Protein AF-A0A2E7BJH3-F1 (afdb_monomer_lite)

Secondary structure (DSSP, 8-state):
---------------------------BTTBPPPPS-SSEEEEEEPTTSSEEEEEE-SSSS---EEEEETTTTEEEEEESTTPPPP---TTT-TT------S--

Sequence (104 aa):
MSRCIVFGAIVFSLFNGDAFAAQTCVPDGDVRFVCGTVNPEDLYQIPDTPWVIASGRVSDVAGPIYAVDIRDQTSRVIFPDNALVPEHDTITYPGCPGPNTSTF

Radius of gyration: 25.18 Å; chains: 1; bounding box: 40×70×80 Å

Structure (mmCIF, N/CA/C/O backbone):
data_AF-A0A2E7BJH3-F1
#
_entry.id   AF-A0A2E7BJH3-F1
#
loop_
_atom_site.group_PDB
_atom_site.id
_atom_site.type_symbol
_atom_site.label_atom_id
_atom_site.label_alt_id
_atom_site.label_comp_id
_atom_site.label_asym_id
_atom_site.label_entity_id
_atom_site.label_seq_id
_atom_site.pdbx_PDB_ins_code
_atom_site.Cartn_x
_atom_site.Cartn_y
_atom_site.Cartn_z
_atom_site.occupancy
_atom_site.B_iso_or_equiv
_atom_site.auth_seq_id
_atom_site.auth_comp_id
_atom_site.auth_asym_id
_atom_site.auth_atom_id
_atom_site.pdbx_PDB_model_num
ATOM 1 N N . MET A 1 1 ? -1.230 52.528 53.481 1.00 41.41 1 MET A N 1
ATOM 2 C CA . MET A 1 1 ? -0.177 52.432 52.447 1.00 41.41 1 MET A CA 1
ATOM 3 C C . MET A 1 1 ? -0.281 51.062 51.804 1.00 41.41 1 MET A C 1
ATOM 5 O O . MET A 1 1 ? 0.171 50.078 52.367 1.00 41.41 1 MET A O 1
ATOM 9 N N . SER A 1 2 ? -1.010 51.022 50.692 1.00 48.09 2 SER A N 1
ATOM 10 C CA . SER A 1 2 ? -1.270 49.840 49.876 1.00 48.09 2 SER A CA 1
ATOM 11 C C . SER A 1 2 ? -0.092 49.638 48.927 1.00 48.09 2 SER A C 1
ATOM 13 O O . SER A 1 2 ? 0.320 50.594 48.268 1.00 48.09 2 SER A O 1
ATOM 15 N N . ARG A 1 3 ? 0.478 48.433 48.871 1.00 50.34 3 ARG A N 1
ATOM 16 C CA . ARG A 1 3 ? 1.422 48.043 47.818 1.00 50.34 3 ARG A CA 1
ATOM 17 C C . ARG A 1 3 ? 0.959 46.708 47.260 1.00 50.34 3 ARG A C 1
ATOM 19 O O . ARG A 1 3 ? 1.196 45.657 47.844 1.00 50.34 3 ARG A O 1
ATOM 26 N N . CYS A 1 4 ? 0.233 46.815 46.153 1.00 42.88 4 CYS A N 1
ATOM 27 C CA . CYS A 1 4 ? -0.220 45.728 45.308 1.00 42.88 4 CYS A CA 1
ATOM 28 C C . CYS A 1 4 ? 0.966 44.845 44.900 1.00 42.88 4 CYS A C 1
ATOM 30 O O . CYS A 1 4 ? 1.864 45.300 44.192 1.00 42.88 4 CYS A O 1
ATOM 32 N N . ILE A 1 5 ? 0.951 43.582 45.318 1.00 52.97 5 ILE A N 1
ATOM 33 C CA . ILE A 1 5 ? 1.744 42.529 44.686 1.00 52.97 5 ILE A CA 1
ATOM 34 C C . ILE A 1 5 ? 0.924 42.072 43.479 1.00 52.97 5 ILE A C 1
ATOM 36 O O . ILE A 1 5 ? 0.007 41.269 43.605 1.00 52.97 5 ILE A O 1
ATOM 40 N N . VAL A 1 6 ? 1.214 42.644 42.313 1.00 49.66 6 VAL A N 1
ATOM 41 C CA . VAL A 1 6 ? 0.755 42.135 41.016 1.00 49.66 6 VAL A CA 1
ATOM 42 C C . VAL A 1 6 ? 2.006 41.941 40.175 1.00 49.66 6 VAL A C 1
ATOM 44 O O . VAL A 1 6 ? 2.457 42.850 39.493 1.00 49.66 6 VAL A O 1
ATOM 47 N N . PHE A 1 7 ? 2.615 40.766 40.294 1.00 50.16 7 PHE A N 1
ATOM 48 C CA . PHE A 1 7 ? 3.674 40.294 39.404 1.00 50.16 7 PHE A CA 1
ATOM 49 C C . PHE A 1 7 ? 3.541 38.776 39.317 1.00 50.16 7 PHE A C 1
ATOM 51 O O . PHE A 1 7 ? 4.173 38.034 40.059 1.00 50.16 7 PHE A O 1
ATOM 58 N N . GLY A 1 8 ? 2.622 38.307 38.477 1.00 47.78 8 GLY A N 1
ATOM 59 C CA . GLY A 1 8 ? 2.366 36.874 38.364 1.00 47.78 8 GLY A CA 1
ATOM 60 C C . GLY A 1 8 ? 1.292 36.519 37.351 1.00 47.78 8 GLY A C 1
ATOM 61 O O . GLY A 1 8 ? 0.426 35.718 37.664 1.00 47.78 8 GLY A O 1
ATOM 62 N N . ALA A 1 9 ? 1.287 37.148 36.175 1.00 54.12 9 ALA A N 1
ATOM 63 C CA . ALA A 1 9 ? 0.409 36.738 35.077 1.00 54.12 9 ALA A CA 1
ATOM 64 C C . ALA A 1 9 ? 0.888 37.336 33.747 1.00 54.12 9 ALA A C 1
ATOM 66 O O . ALA A 1 9 ? 0.186 38.129 33.129 1.00 54.12 9 ALA A O 1
ATOM 67 N N . ILE A 1 10 ? 2.113 37.026 33.318 1.00 57.09 10 ILE A N 1
ATOM 68 C CA . ILE A 1 10 ? 2.572 37.401 31.976 1.00 57.09 10 ILE A CA 1
ATOM 69 C C . ILE A 1 10 ? 3.136 36.154 31.291 1.00 57.09 10 ILE A C 1
ATOM 71 O O . ILE A 1 10 ? 4.231 35.697 31.597 1.00 57.09 10 ILE A O 1
ATOM 75 N N . VAL A 1 11 ? 2.325 35.674 30.340 1.00 60.03 11 VAL A N 1
ATOM 76 C CA . VAL A 1 11 ? 2.678 34.900 29.139 1.00 60.03 11 VAL A CA 1
ATOM 77 C C . VAL A 1 11 ? 2.877 33.394 29.342 1.00 60.03 11 VAL A C 1
ATOM 79 O O . VAL A 1 11 ? 3.983 32.874 29.386 1.00 60.03 11 VAL A O 1
ATOM 82 N N . PHE A 1 12 ? 1.751 32.677 29.339 1.00 54.44 12 PHE A N 1
ATOM 83 C CA . PHE A 1 12 ? 1.673 31.258 28.978 1.00 54.44 12 PHE A CA 1
ATOM 84 C C . PHE A 1 12 ? 0.612 31.106 27.877 1.00 54.44 12 PHE A C 1
ATOM 86 O O . PHE A 1 12 ? -0.475 30.583 28.098 1.00 54.44 12 PHE A O 1
ATOM 93 N N . SER A 1 13 ? 0.838 31.696 26.699 1.00 57.50 13 SER A N 1
ATOM 94 C CA . SER A 1 13 ? -0.171 31.657 25.621 1.00 57.50 13 SER A CA 1
ATOM 95 C C . SER A 1 13 ? 0.420 31.649 24.214 1.00 57.50 13 SER A C 1
ATOM 97 O O . SER A 1 13 ? -0.135 32.271 23.318 1.00 57.50 13 SER A O 1
ATOM 99 N N . LEU A 1 14 ? 1.533 30.946 23.997 1.00 56.56 14 LEU A N 1
ATOM 100 C CA . LEU A 1 14 ? 2.079 30.736 22.651 1.00 56.56 14 LEU A CA 1
ATOM 101 C C . LEU A 1 14 ? 2.539 29.289 22.455 1.00 56.56 14 LEU A C 1
ATOM 103 O O . LEU A 1 14 ? 3.708 29.029 22.218 1.00 56.56 14 LEU A O 1
ATOM 107 N N . PHE A 1 15 ? 1.603 28.349 22.555 1.00 54.97 15 PHE A N 1
ATOM 108 C CA . PHE A 1 15 ? 1.727 27.035 21.922 1.00 54.97 15 PHE A CA 1
ATOM 109 C C . PHE A 1 15 ? 0.346 26.621 21.410 1.00 54.97 15 PHE A C 1
ATOM 111 O O . PHE A 1 15 ? -0.255 25.669 21.895 1.00 54.97 15 PHE A O 1
ATOM 118 N N . ASN A 1 16 ? -0.181 27.364 20.433 1.00 51.31 16 ASN A N 1
ATOM 119 C CA . ASN A 1 16 ? -1.163 26.781 19.522 1.00 51.31 16 ASN A CA 1
ATOM 120 C C . ASN A 1 16 ? -0.361 25.887 18.576 1.00 51.31 16 ASN A C 1
ATOM 122 O O . ASN A 1 16 ? 0.083 26.323 17.519 1.00 51.31 16 ASN A O 1
ATOM 126 N N . GLY A 1 17 ? -0.057 24.672 19.027 1.00 56.66 17 GLY A N 1
ATOM 127 C CA . GLY A 1 17 ? 0.274 23.615 18.092 1.00 56.66 17 GLY A CA 1
ATOM 128 C C . GLY A 1 17 ? -1.012 23.313 17.348 1.00 56.66 17 GLY A C 1
ATOM 129 O O . GLY A 1 17 ? -1.960 22.836 17.970 1.00 56.66 17 GLY A O 1
ATOM 130 N N . ASP A 1 18 ? -1.060 23.624 16.056 1.00 48.19 18 ASP A N 1
ATOM 131 C CA . ASP A 1 18 ? -2.049 23.041 15.160 1.00 48.19 18 ASP A CA 1
ATOM 132 C C . ASP A 1 18 ? -1.819 21.529 15.184 1.00 48.19 18 ASP A C 1
ATOM 134 O O . ASP A 1 18 ? -1.022 20.965 14.432 1.00 48.19 18 ASP A O 1
ATOM 138 N N . ALA A 1 19 ? -2.463 20.860 16.137 1.00 52.38 19 ALA A N 1
ATOM 139 C CA . ALA A 1 19 ? -2.636 19.433 16.088 1.00 52.38 19 ALA A CA 1
ATOM 140 C C . ALA A 1 19 ? -3.520 19.198 14.868 1.00 52.38 19 ALA A C 1
ATOM 142 O O . ALA A 1 19 ? -4.737 19.369 14.936 1.00 52.38 19 ALA A O 1
ATOM 143 N N . PHE A 1 20 ? -2.904 18.838 13.739 1.00 50.72 20 PHE A N 1
ATOM 144 C CA . PHE A 1 20 ? -3.607 18.083 12.713 1.00 50.72 20 PHE A CA 1
ATOM 145 C C . PHE A 1 20 ? -4.372 17.005 13.465 1.00 50.72 20 PHE A C 1
ATOM 147 O O . PHE A 1 20 ? -3.751 16.198 14.162 1.00 50.72 20 PHE A O 1
ATOM 154 N N . ALA A 1 21 ? -5.703 17.067 13.427 1.00 49.91 21 ALA A N 1
ATOM 155 C CA . ALA A 1 21 ? -6.527 16.062 14.062 1.00 49.91 21 ALA A CA 1
ATOM 156 C C . ALA A 1 21 ? -6.123 14.732 13.428 1.00 49.91 21 ALA A C 1
ATOM 158 O O . ALA A 1 21 ? -6.468 14.453 12.281 1.00 49.91 21 ALA A O 1
ATOM 159 N N . ALA A 1 22 ? -5.302 13.956 14.138 1.00 54.91 22 ALA A N 1
ATOM 160 C CA . ALA A 1 22 ? -5.007 12.598 13.745 1.00 54.91 22 ALA A CA 1
ATOM 161 C C . ALA A 1 22 ? -6.370 11.925 13.649 1.00 54.91 22 ALA A C 1
ATOM 163 O O . ALA A 1 22 ? -7.109 11.930 14.637 1.00 54.91 22 ALA A O 1
ATOM 164 N N . GLN A 1 23 ? -6.727 11.440 12.456 1.00 59.84 23 GLN A N 1
ATOM 165 C CA . GLN A 1 23 ? -7.960 10.695 12.249 1.00 59.84 23 GLN A CA 1
ATOM 166 C C . GLN A 1 23 ? -8.023 9.646 13.356 1.00 59.84 23 GLN A C 1
ATOM 168 O O . GLN A 1 23 ? -7.174 8.754 13.433 1.00 59.84 23 GLN A O 1
ATOM 173 N N . THR A 1 24 ? -8.962 9.814 14.283 1.00 68.38 24 THR A N 1
ATOM 174 C CA . THR A 1 24 ? -9.074 8.908 15.414 1.00 68.38 24 THR A CA 1
ATOM 175 C C . THR A 1 24 ? -9.477 7.567 14.834 1.00 68.38 24 THR A C 1
ATOM 177 O O . THR A 1 24 ? -10.564 7.445 14.277 1.00 68.38 24 THR A O 1
ATOM 180 N N . CYS A 1 25 ? -8.605 6.567 14.937 1.00 84.38 25 CYS A N 1
ATOM 181 C CA . CYS A 1 25 ? -8.877 5.214 14.453 1.0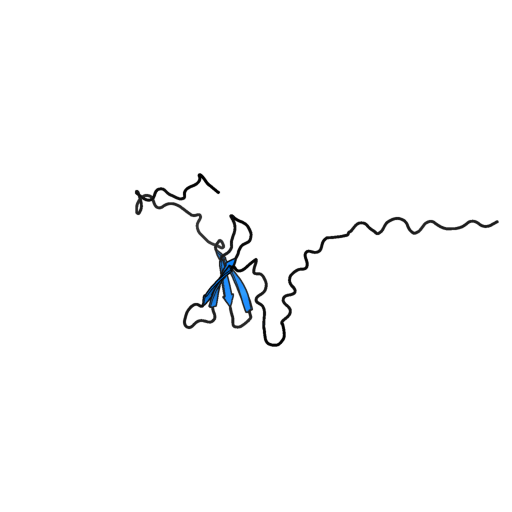0 84.38 25 CYS A CA 1
ATOM 182 C C . CYS A 1 25 ? -9.799 4.452 15.427 1.00 84.38 25 CYS A C 1
ATOM 184 O O . CYS A 1 25 ? -9.556 3.308 15.803 1.00 84.38 25 CYS A O 1
ATOM 186 N N . VAL A 1 26 ? -10.821 5.154 15.915 1.00 89.12 26 VAL A N 1
ATOM 187 C CA . VAL A 1 26 ? -11.840 4.643 16.823 1.00 89.12 26 VAL A CA 1
ATOM 188 C C . VAL A 1 26 ? -12.915 3.997 15.957 1.00 89.12 26 VAL A C 1
ATOM 190 O O . VAL A 1 26 ? -13.364 4.650 15.018 1.00 89.12 26 VAL A O 1
ATOM 193 N N . PRO A 1 27 ? -13.320 2.748 16.233 1.00 91.19 27 PRO A N 1
ATOM 194 C CA . PRO A 1 27 ? -14.398 2.091 15.499 1.00 91.19 27 PRO A CA 1
ATOM 195 C C . PRO A 1 27 ? -15.694 2.915 15.462 1.00 91.19 27 PRO A C 1
ATOM 197 O O . PRO A 1 27 ? -16.009 3.617 16.424 1.00 91.19 27 PRO A O 1
ATOM 200 N N . ASP A 1 28 ? -16.463 2.765 14.384 1.00 92.12 28 ASP A N 1
ATOM 201 C CA . ASP A 1 28 ? -17.809 3.331 14.239 1.00 92.12 28 ASP A CA 1
ATOM 202 C C . ASP A 1 28 ? -18.840 2.193 14.197 1.00 92.12 28 ASP A C 1
ATOM 204 O O . ASP A 1 28 ? -19.017 1.516 13.181 1.00 92.12 28 ASP A O 1
ATOM 208 N N . GLY A 1 29 ? -19.462 1.918 15.347 1.00 92.94 29 GLY A N 1
ATOM 209 C CA . GLY A 1 29 ? -20.337 0.759 15.526 1.00 92.94 29 GLY A CA 1
ATOM 210 C C . GLY A 1 29 ? -19.603 -0.555 15.241 1.00 92.94 29 GLY A C 1
ATOM 211 O O . GLY A 1 29 ? -18.611 -0.875 15.896 1.00 92.94 29 GLY A O 1
ATOM 212 N N . ASP A 1 30 ? -20.088 -1.300 14.248 1.00 93.50 30 ASP A N 1
ATOM 213 C CA . ASP A 1 30 ? -19.495 -2.569 13.806 1.00 93.50 30 ASP A CA 1
ATOM 214 C C . ASP A 1 30 ? -18.343 -2.383 12.796 1.00 93.50 30 ASP A C 1
ATOM 216 O O . ASP A 1 30 ? -17.666 -3.348 12.423 1.00 93.50 30 ASP A O 1
ATOM 220 N N . VAL A 1 31 ? -18.100 -1.150 12.334 1.00 91.44 31 VAL A N 1
ATOM 221 C CA . VAL A 1 31 ? -17.037 -0.838 11.375 1.00 91.44 31 VAL A CA 1
ATOM 222 C C . VAL A 1 31 ? -15.719 -0.638 12.113 1.00 91.44 31 VAL A C 1
ATOM 224 O O . VAL A 1 31 ? -15.554 0.275 12.924 1.00 91.44 31 VAL A O 1
ATOM 227 N N . ARG A 1 32 ? -14.742 -1.488 11.789 1.00 90.62 32 ARG A N 1
ATOM 228 C CA . ARG A 1 32 ? -13.362 -1.374 12.273 1.00 90.62 32 ARG A CA 1
ATOM 229 C C . ARG A 1 32 ? -12.498 -0.703 11.213 1.00 90.62 32 ARG A C 1
ATOM 231 O O . ARG A 1 32 ? -12.516 -1.112 10.054 1.00 90.62 32 ARG A O 1
ATOM 238 N N . PHE A 1 33 ? -11.727 0.297 11.620 1.00 91.94 33 PHE A N 1
ATOM 239 C CA . PHE A 1 33 ? -10.823 1.022 10.731 1.00 91.94 33 PHE A CA 1
ATOM 240 C C . PHE A 1 33 ? -9.423 0.405 10.720 1.00 91.94 33 PHE A C 1
ATOM 242 O O . PHE A 1 33 ? -8.952 -0.118 11.728 1.00 91.94 33 PHE A O 1
ATOM 249 N N . VAL A 1 34 ? -8.753 0.503 9.572 1.00 92.69 34 VAL A N 1
ATOM 250 C CA . VAL A 1 34 ? -7.333 0.167 9.414 1.00 92.69 34 VAL A CA 1
ATOM 251 C C . VAL A 1 34 ? -6.519 1.431 9.653 1.00 92.69 34 VAL A C 1
ATOM 253 O O . VAL A 1 34 ? -6.640 2.407 8.912 1.00 92.69 34 VAL A O 1
ATOM 256 N N . CYS A 1 35 ? -5.680 1.414 10.683 1.00 90.12 35 CYS A N 1
ATOM 257 C CA . CYS A 1 35 ? -4.874 2.569 11.067 1.00 90.12 35 CYS A CA 1
ATOM 258 C C . CYS A 1 35 ? -3.506 2.570 10.364 1.00 90.12 35 CYS A C 1
ATOM 260 O O . CYS A 1 35 ? -3.002 1.529 9.935 1.00 90.12 35 CYS A O 1
ATOM 262 N N . GLY A 1 36 ? -2.869 3.744 10.303 1.00 88.75 36 GLY A N 1
ATOM 263 C CA . GLY A 1 36 ? -1.478 3.890 9.849 1.00 88.75 36 GLY A CA 1
ATOM 264 C C . GLY A 1 36 ? -1.285 4.009 8.334 1.00 88.75 36 GLY A C 1
ATOM 265 O O . GLY A 1 36 ? -0.152 4.156 7.880 1.00 88.75 36 GLY A O 1
ATOM 266 N N . THR A 1 37 ? -2.366 3.993 7.554 1.00 92.81 37 T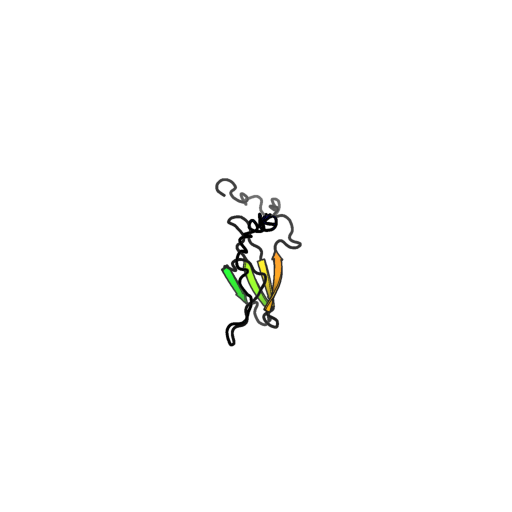HR A N 1
ATOM 267 C CA . THR A 1 37 ? -2.330 4.293 6.116 1.00 92.81 37 THR A CA 1
ATOM 268 C C . THR A 1 37 ? -2.534 5.790 5.867 1.00 92.81 37 THR A C 1
ATOM 270 O O . THR A 1 37 ? -3.138 6.490 6.682 1.00 92.81 37 THR A O 1
ATOM 273 N N . VAL A 1 38 ? -2.014 6.295 4.747 1.00 93.19 38 VAL A N 1
ATOM 274 C CA . VAL A 1 38 ? -2.188 7.690 4.314 1.00 93.19 38 VAL A CA 1
ATOM 275 C C . VAL A 1 38 ? -2.892 7.692 2.966 1.00 93.19 38 VAL A C 1
ATOM 277 O O . VAL A 1 38 ? -2.346 7.155 2.004 1.00 93.19 38 VAL A O 1
ATOM 280 N N . ASN A 1 39 ? -4.088 8.290 2.924 1.00 93.38 39 ASN A N 1
ATOM 281 C CA . ASN A 1 39 ? -4.946 8.411 1.739 1.00 93.38 39 ASN A CA 1
ATOM 282 C C . ASN A 1 39 ? -4.943 7.135 0.874 1.00 93.38 39 ASN A C 1
ATOM 284 O O . ASN A 1 39 ? -4.395 7.163 -0.229 1.00 93.38 39 ASN A O 1
ATOM 288 N N . PRO A 1 40 ? -5.456 5.999 1.384 1.00 94.19 40 PRO A N 1
ATOM 289 C CA . PRO A 1 40 ? -5.524 4.788 0.581 1.00 94.19 40 PRO A CA 1
ATOM 290 C C . PRO A 1 40 ? -6.506 4.984 -0.593 1.00 94.19 40 PRO A C 1
ATOM 292 O O . PRO A 1 40 ? -7.663 5.311 -0.335 1.00 94.19 40 PRO A O 1
ATOM 295 N N . GLU A 1 41 ? -6.074 4.814 -1.852 1.00 93.19 41 GLU A N 1
ATOM 296 C CA . GLU A 1 41 ? -6.901 5.120 -3.044 1.00 93.19 41 GLU A CA 1
ATOM 297 C C . GLU A 1 41 ? -7.400 3.878 -3.803 1.00 93.19 41 GLU A C 1
ATOM 299 O O . GLU A 1 41 ? -8.594 3.789 -4.075 1.00 93.19 41 GLU A O 1
ATOM 304 N N . ASP A 1 42 ? -6.561 2.877 -4.067 1.00 95.31 42 ASP A N 1
ATOM 305 C CA . ASP A 1 42 ? -6.986 1.623 -4.705 1.00 95.31 42 ASP A CA 1
ATOM 306 C C . ASP A 1 42 ? -6.836 0.441 -3.746 1.00 95.31 42 ASP A C 1
ATOM 308 O O . ASP A 1 42 ? -5.909 0.399 -2.933 1.00 95.31 42 ASP A O 1
ATOM 312 N N . LEU A 1 43 ? -7.730 -0.547 -3.861 1.00 97.00 43 LEU A N 1
ATOM 313 C CA . LEU A 1 43 ? -7.766 -1.734 -3.006 1.00 97.00 43 LEU A CA 1
ATOM 314 C C . LEU A 1 43 ? -7.881 -3.011 -3.842 1.00 97.00 43 LEU A C 1
ATOM 316 O O . LEU A 1 43 ? -8.732 -3.114 -4.725 1.00 97.00 43 LEU A O 1
ATOM 320 N N . TYR A 1 44 ? -7.078 -4.020 -3.508 1.00 98.12 44 TYR A N 1
ATOM 321 C CA . TYR A 1 44 ? -7.170 -5.353 -4.098 1.00 98.12 44 TYR A CA 1
ATOM 322 C C . TYR A 1 44 ? -7.085 -6.437 -3.024 1.00 98.12 44 TYR A C 1
ATOM 324 O O . TYR A 1 44 ? -6.070 -6.570 -2.340 1.00 98.12 44 TYR A O 1
ATOM 332 N N . GLN A 1 45 ? -8.138 -7.241 -2.880 1.00 98.12 45 GLN A N 1
ATOM 333 C CA . GLN A 1 45 ? -8.113 -8.405 -1.997 1.00 98.12 45 GLN A CA 1
ATOM 334 C C . GLN A 1 45 ? -7.379 -9.564 -2.676 1.00 98.12 45 GLN A C 1
ATOM 336 O O . GLN A 1 45 ? -7.735 -9.967 -3.782 1.00 98.12 45 GLN A O 1
ATOM 341 N N . ILE A 1 46 ? -6.386 -10.138 -1.995 1.00 98.06 46 ILE A N 1
ATOM 342 C CA . ILE A 1 46 ? -5.698 -11.334 -2.477 1.00 98.06 46 ILE A CA 1
ATOM 343 C C . ILE A 1 46 ? -6.634 -12.544 -2.280 1.00 98.06 46 ILE A C 1
ATOM 345 O O . ILE A 1 46 ? -7.008 -12.824 -1.134 1.00 98.06 46 ILE A O 1
ATOM 349 N N . PRO A 1 47 ? -7.000 -13.274 -3.355 1.00 98.19 47 PRO A N 1
ATOM 350 C CA . PRO A 1 47 ? -7.913 -14.414 -3.273 1.00 98.19 47 PRO A CA 1
ATOM 351 C C . PRO A 1 47 ? -7.479 -15.455 -2.240 1.00 98.19 47 PRO A C 1
ATOM 353 O O . PRO A 1 47 ? -6.289 -15.723 -2.101 1.00 98.19 47 PRO A O 1
ATOM 356 N N . ASP A 1 48 ? -8.447 -16.033 -1.526 1.00 97.88 48 ASP A N 1
ATOM 357 C CA . ASP A 1 48 ? -8.247 -17.092 -0.524 1.00 97.88 48 ASP A CA 1
ATOM 358 C C . ASP A 1 48 ? -7.273 -16.744 0.620 1.00 97.88 48 ASP A C 1
ATOM 360 O O . ASP A 1 48 ? -6.736 -17.622 1.298 1.00 97.88 48 ASP A O 1
ATOM 364 N N . THR A 1 49 ? -7.061 -15.451 0.884 1.00 98.44 49 THR A N 1
ATOM 365 C CA . THR A 1 49 ? -6.220 -14.979 1.990 1.00 98.44 49 THR A CA 1
ATOM 366 C C . THR A 1 49 ? -6.882 -13.831 2.762 1.00 98.44 49 THR A C 1
ATOM 368 O O . THR A 1 49 ? -7.808 -13.190 2.260 1.00 98.44 49 THR A O 1
ATOM 371 N N . PRO A 1 50 ? -6.397 -13.518 3.978 1.00 97.88 50 PRO A N 1
ATOM 372 C CA . PRO A 1 50 ? -6.848 -12.350 4.731 1.00 97.88 50 PRO A CA 1
ATOM 373 C C . PRO A 1 50 ? -6.137 -11.043 4.331 1.00 97.88 50 PRO A C 1
ATOM 375 O O . PRO A 1 50 ? -6.168 -10.079 5.091 1.00 97.88 50 PRO A O 1
ATOM 378 N N . TRP A 1 51 ? -5.457 -10.996 3.184 1.00 98.44 51 TRP A N 1
ATOM 379 C CA . TRP A 1 51 ? -4.651 -9.839 2.801 1.00 98.44 51 TRP A CA 1
ATOM 380 C C . TRP A 1 51 ? -5.366 -8.950 1.788 1.00 98.44 51 TRP A C 1
ATOM 382 O O . TRP A 1 51 ? -5.887 -9.420 0.775 1.00 98.44 51 TRP A O 1
ATOM 392 N N . VAL A 1 52 ? -5.318 -7.645 2.037 1.00 98.38 52 VAL A N 1
ATOM 393 C CA . VAL A 1 52 ? -5.687 -6.602 1.077 1.00 98.38 52 VAL A CA 1
ATOM 394 C C . VAL A 1 52 ? -4.445 -5.781 0.757 1.00 98.38 52 VAL A C 1
ATOM 396 O O . VAL A 1 52 ? -3.696 -5.395 1.653 1.00 98.38 52 VAL A O 1
ATOM 399 N N . ILE A 1 53 ? -4.217 -5.520 -0.524 1.00 98.19 53 ILE A N 1
ATOM 400 C CA . ILE A 1 53 ? -3.219 -4.565 -0.991 1.00 98.19 53 ILE A CA 1
ATOM 401 C C . ILE A 1 53 ? -3.897 -3.213 -1.154 1.00 98.19 53 ILE A C 1
ATOM 403 O O . ILE A 1 53 ? -4.950 -3.135 -1.784 1.00 98.19 53 ILE A O 1
ATOM 407 N N . ALA A 1 54 ? -3.293 -2.169 -0.592 1.00 97.94 54 ALA A N 1
ATOM 408 C CA . ALA A 1 54 ? -3.769 -0.797 -0.720 1.00 97.94 54 ALA A CA 1
ATOM 409 C C . ALA A 1 54 ? -2.659 0.112 -1.256 1.00 97.94 54 ALA A C 1
ATOM 411 O O . ALA A 1 54 ? -1.519 0.021 -0.790 1.00 97.94 54 ALA A O 1
ATOM 412 N N . SER A 1 55 ? -2.98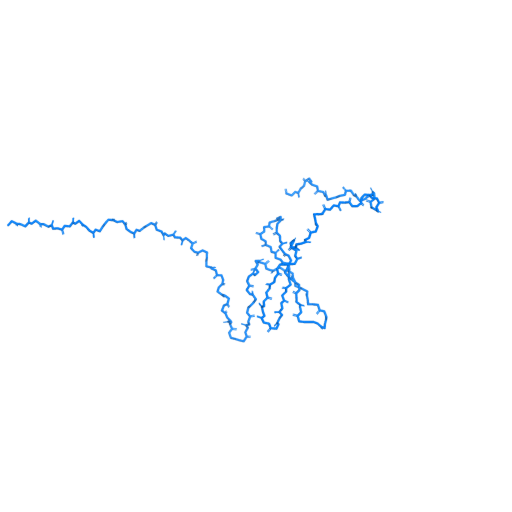1 1.001 -2.196 1.00 97.19 55 SER A N 1
ATOM 413 C CA . SER A 1 55 ? -2.085 2.092 -2.601 1.00 97.19 55 SER A CA 1
ATOM 414 C C . SER A 1 55 ? -2.307 3.299 -1.698 1.00 97.19 55 SER A C 1
ATOM 416 O O . SER A 1 55 ? -3.442 3.704 -1.489 1.00 97.19 55 SER A O 1
ATOM 418 N N . GLY A 1 56 ? -1.243 3.862 -1.133 1.00 96.19 56 GLY A N 1
ATOM 419 C CA . GLY A 1 56 ? -1.291 5.127 -0.405 1.00 96.19 56 GLY A CA 1
ATOM 420 C C . GLY A 1 56 ? -0.916 6.303 -1.291 1.00 96.19 56 GLY A C 1
ATOM 421 O O . GLY A 1 56 ? -0.093 6.161 -2.196 1.00 96.19 56 GLY A O 1
ATOM 422 N N . ARG A 1 57 ? -1.436 7.486 -0.965 1.00 93.94 57 ARG A N 1
ATOM 423 C CA . ARG A 1 57 ? -1.059 8.742 -1.617 1.00 93.94 57 ARG A CA 1
ATOM 424 C C . ARG A 1 57 ? -0.562 9.765 -0.599 1.00 93.94 57 ARG A C 1
ATOM 426 O O . ARG A 1 57 ? -1.341 10.429 0.084 1.00 93.94 57 ARG A O 1
ATOM 433 N N . VAL A 1 58 ? 0.761 9.898 -0.506 1.00 92.75 58 VAL A N 1
ATOM 434 C CA . VAL A 1 58 ? 1.422 10.861 0.394 1.00 92.75 58 VAL A CA 1
ATOM 435 C C . VAL A 1 58 ? 1.646 12.199 -0.314 1.00 92.75 58 VAL A C 1
ATOM 437 O O . VAL A 1 58 ? 1.469 13.253 0.291 1.00 92.75 58 VAL A O 1
ATOM 440 N N . SER A 1 59 ? 2.017 12.167 -1.593 1.00 90.94 59 SER A N 1
ATOM 441 C CA . SER A 1 59 ? 2.166 13.340 -2.459 1.00 90.94 59 SER A CA 1
ATOM 442 C C .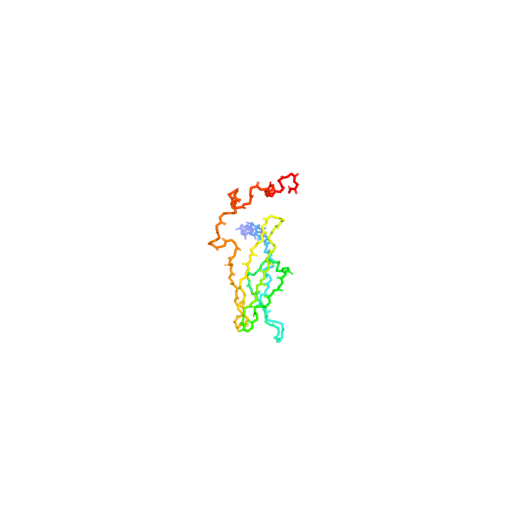 SER A 1 59 ? 1.985 12.942 -3.927 1.00 90.94 59 SER A C 1
ATOM 444 O O . SER A 1 59 ? 1.715 11.782 -4.228 1.00 90.94 59 SER A O 1
ATOM 446 N N . ASP A 1 60 ? 2.175 13.882 -4.853 1.00 85.44 60 ASP A N 1
ATOM 447 C CA . ASP A 1 60 ? 2.117 13.605 -6.297 1.00 85.44 60 ASP A CA 1
ATOM 448 C C . ASP A 1 60 ? 3.257 12.699 -6.797 1.00 85.44 60 ASP A C 1
ATOM 450 O O . ASP A 1 60 ? 3.167 12.135 -7.882 1.00 85.44 60 ASP A O 1
ATOM 454 N N . VAL A 1 61 ? 4.317 12.526 -5.998 1.00 83.44 61 VAL A N 1
ATOM 455 C CA . VAL A 1 61 ? 5.500 11.717 -6.348 1.00 83.44 61 VAL A CA 1
ATOM 456 C C . VAL A 1 61 ? 5.768 10.575 -5.366 1.00 83.44 61 VAL A C 1
ATOM 458 O O . VAL A 1 61 ? 6.700 9.798 -5.569 1.00 83.44 61 VAL A O 1
ATOM 461 N N . ALA A 1 62 ? 4.993 10.474 -4.283 1.00 88.06 62 ALA A N 1
ATOM 462 C CA . ALA A 1 62 ? 5.205 9.487 -3.231 1.00 88.06 62 ALA A CA 1
ATOM 463 C C . ALA A 1 62 ? 3.899 8.794 -2.839 1.00 88.06 62 ALA A C 1
ATOM 465 O O . ALA A 1 62 ? 2.922 9.427 -2.432 1.00 88.06 62 ALA A O 1
ATOM 466 N N . GLY A 1 63 ? 3.930 7.466 -2.882 1.00 92.75 63 GLY A N 1
ATOM 467 C CA . GLY A 1 63 ? 2.825 6.612 -2.479 1.00 92.75 63 GLY A CA 1
ATOM 468 C C . GLY A 1 63 ? 3.339 5.242 -2.046 1.00 92.75 63 GLY A C 1
ATOM 469 O O . GLY A 1 63 ? 3.935 4.542 -2.866 1.00 92.75 63 GLY A O 1
ATOM 470 N N . PRO A 1 64 ? 3.190 4.855 -0.768 1.00 95.75 64 PRO A N 1
ATOM 471 C CA . PRO A 1 64 ? 3.543 3.513 -0.328 1.00 95.75 64 PRO A CA 1
ATOM 472 C C . PRO A 1 64 ? 2.516 2.493 -0.828 1.00 95.75 64 PRO A C 1
ATOM 474 O O . PRO A 1 64 ? 1.341 2.809 -0.997 1.00 95.75 64 PRO A O 1
ATOM 477 N N . ILE A 1 65 ? 2.940 1.242 -0.984 1.00 96.75 65 ILE A N 1
ATOM 478 C CA . ILE A 1 65 ? 2.015 0.110 -1.086 1.00 96.75 65 ILE A CA 1
ATOM 479 C C . ILE A 1 65 ? 1.952 -0.564 0.274 1.00 96.75 65 ILE A C 1
ATOM 481 O O . ILE A 1 65 ? 2.989 -0.881 0.866 1.00 96.75 65 ILE A O 1
ATOM 485 N N . TYR A 1 66 ? 0.739 -0.797 0.759 1.00 97.62 66 TYR A N 1
ATOM 486 C CA . TYR A 1 66 ? 0.486 -1.462 2.025 1.00 97.62 66 TYR A CA 1
ATOM 487 C C . TYR A 1 66 ? 0.009 -2.895 1.807 1.00 97.62 66 TYR A C 1
ATOM 489 O O . TYR A 1 66 ? -0.825 -3.152 0.940 1.00 97.62 66 TYR A O 1
ATOM 497 N N . ALA A 1 67 ? 0.480 -3.811 2.652 1.00 97.44 67 ALA A N 1
ATOM 498 C CA . ALA A 1 67 ? -0.220 -5.056 2.935 1.00 97.44 67 ALA A CA 1
ATOM 499 C C . ALA A 1 67 ? -1.045 -4.865 4.210 1.00 97.44 67 ALA A C 1
ATOM 501 O O . ALA A 1 67 ? -0.493 -4.547 5.266 1.00 97.44 67 ALA A O 1
ATOM 502 N N . VAL A 1 68 ? -2.353 -5.061 4.099 1.00 98.00 68 VAL A N 1
ATOM 503 C CA . VAL A 1 68 ? -3.322 -4.943 5.188 1.00 98.00 68 VAL A CA 1
ATOM 504 C C . VAL A 1 68 ? -3.808 -6.333 5.573 1.00 98.00 68 VAL A C 1
ATOM 506 O O . VAL A 1 68 ? -4.294 -7.071 4.715 1.00 98.00 68 VAL A O 1
ATOM 509 N N . ASP A 1 69 ? -3.691 -6.682 6.850 1.00 97.62 69 ASP A N 1
ATOM 510 C CA . ASP A 1 69 ? -4.244 -7.912 7.410 1.00 97.62 69 ASP A CA 1
ATOM 511 C C . ASP A 1 69 ? -5.650 -7.647 7.952 1.00 97.62 69 ASP A C 1
ATOM 513 O O . ASP A 1 69 ? -5.843 -6.920 8.928 1.00 97.62 69 ASP A O 1
ATOM 517 N N . ILE A 1 70 ? -6.670 -8.238 7.334 1.00 95.56 70 ILE A N 1
ATOM 518 C CA . ILE A 1 70 ? -8.059 -7.978 7.734 1.00 95.56 70 ILE A CA 1
ATOM 519 C C . ILE A 1 70 ? -8.463 -8.713 9.017 1.00 95.56 70 ILE A C 1
ATOM 521 O O . ILE A 1 70 ? -9.533 -8.429 9.559 1.00 95.56 70 ILE A O 1
ATOM 525 N N . ARG A 1 71 ? -7.641 -9.643 9.528 1.00 95.75 71 ARG A N 1
ATOM 526 C CA . ARG A 1 71 ? -7.926 -10.367 10.780 1.00 95.75 71 ARG A CA 1
ATOM 527 C C . ARG A 1 71 ? -7.903 -9.418 11.974 1.00 95.75 71 ARG A C 1
ATOM 529 O O . ARG A 1 71 ? -8.835 -9.425 12.783 1.00 95.75 71 ARG A O 1
ATOM 536 N N . ASP A 1 72 ? -6.881 -8.572 12.036 1.00 94.62 72 ASP A N 1
ATOM 537 C CA . ASP A 1 72 ? -6.609 -7.647 13.140 1.00 94.62 72 ASP A CA 1
ATOM 538 C C . ASP A 1 72 ? -6.508 -6.174 12.712 1.00 94.62 72 ASP A C 1
ATOM 540 O O . ASP A 1 72 ? -6.233 -5.313 13.542 1.00 94.62 72 ASP A O 1
ATOM 544 N N . GLN A 1 73 ? -6.795 -5.876 11.439 1.00 94.38 73 GLN A N 1
ATOM 545 C CA . GLN A 1 73 ? -6.812 -4.525 10.870 1.00 94.38 73 GLN A CA 1
ATOM 546 C C . GLN A 1 73 ? -5.436 -3.836 10.914 1.00 94.38 73 GLN A C 1
ATOM 548 O O . GLN A 1 73 ? -5.346 -2.605 10.871 1.00 94.38 73 GLN A O 1
ATOM 553 N N . THR A 1 74 ? -4.356 -4.618 10.976 1.00 95.12 74 THR A N 1
ATOM 554 C CA . THR A 1 74 ? -2.989 -4.099 10.917 1.00 95.12 74 THR A CA 1
ATOM 555 C C . THR A 1 74 ? -2.555 -3.838 9.478 1.00 95.12 74 THR A C 1
ATOM 557 O O . THR A 1 74 ? -3.029 -4.461 8.527 1.00 95.12 74 THR A O 1
ATOM 560 N N . SER A 1 75 ? -1.637 -2.888 9.301 1.00 95.75 75 SER A N 1
ATOM 561 C CA . SER A 1 75 ? -1.043 -2.577 8.004 1.00 95.75 75 SER A CA 1
ATOM 562 C C . SER A 1 75 ? 0.476 -2.495 8.111 1.00 95.75 75 SER A C 1
ATOM 564 O O . SER A 1 75 ? 1.029 -2.141 9.154 1.00 95.75 75 SER A O 1
ATOM 566 N N . ARG A 1 76 ? 1.163 -2.833 7.019 1.00 95.56 76 ARG A N 1
ATOM 567 C CA . ARG A 1 76 ? 2.606 -2.622 6.865 1.00 95.56 76 ARG A CA 1
ATOM 568 C C . ARG A 1 76 ? 2.933 -2.154 5.459 1.00 95.56 76 ARG A C 1
ATOM 570 O O . ARG A 1 76 ? 2.288 -2.574 4.501 1.00 95.56 76 ARG A O 1
ATOM 577 N N . VAL A 1 77 ? 3.959 -1.321 5.336 1.00 96.12 77 VAL A N 1
ATOM 578 C CA . VAL A 1 77 ? 4.507 -0.917 4.038 1.00 96.12 77 VAL A CA 1
ATOM 579 C C . VAL A 1 77 ? 5.245 -2.110 3.424 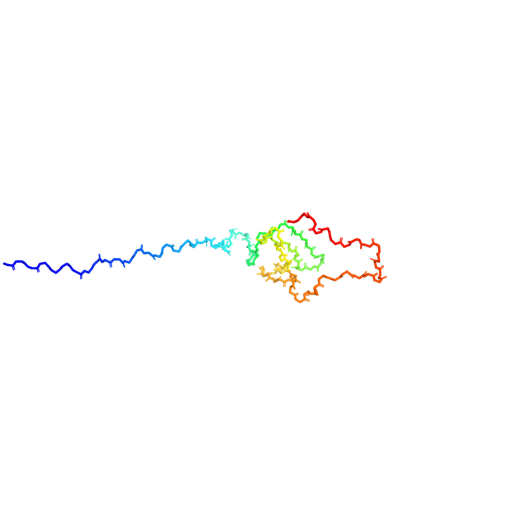1.00 96.12 77 VAL A C 1
ATOM 581 O O . VAL A 1 77 ? 6.051 -2.742 4.097 1.00 96.12 77 VAL A O 1
ATOM 584 N N . ILE A 1 78 ? 4.950 -2.427 2.164 1.00 95.62 78 ILE A N 1
ATOM 585 C CA . ILE A 1 78 ? 5.631 -3.469 1.370 1.00 95.62 78 ILE A CA 1
ATOM 586 C C . ILE A 1 78 ? 6.321 -2.909 0.121 1.00 95.62 78 ILE A C 1
ATOM 588 O O . ILE A 1 78 ? 7.093 -3.607 -0.524 1.00 95.62 78 ILE A O 1
ATOM 592 N N . PHE A 1 79 ? 6.049 -1.651 -0.223 1.00 94.25 79 PHE A N 1
ATOM 593 C CA . PHE A 1 79 ?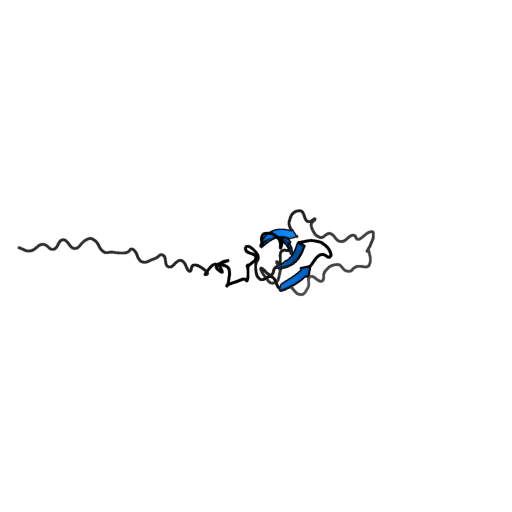 6.830 -0.870 -1.175 1.00 94.25 79 PHE A CA 1
ATOM 594 C C . PHE A 1 79 ? 6.838 0.590 -0.705 1.00 94.25 79 PHE A C 1
ATOM 596 O O . PHE A 1 79 ? 5.776 1.095 -0.331 1.00 94.25 79 PHE A O 1
ATOM 603 N N . PRO A 1 80 ? 7.991 1.279 -0.703 1.00 92.12 80 PRO A N 1
ATOM 604 C CA . PRO A 1 80 ? 9.287 0.843 -1.235 1.00 92.12 80 PRO A CA 1
ATOM 605 C C . PRO A 1 80 ? 10.137 0.016 -0.250 1.00 92.12 80 PRO A C 1
ATOM 607 O O . PRO A 1 80 ? 11.334 -0.143 -0.476 1.00 92.12 80 PRO A O 1
ATOM 610 N N . ASP A 1 81 ? 9.568 -0.493 0.850 1.00 92.56 81 ASP A N 1
ATOM 611 C CA . ASP A 1 81 ? 10.340 -1.244 1.849 1.00 92.56 81 ASP A CA 1
ATOM 612 C C . ASP A 1 81 ? 11.028 -2.475 1.233 1.00 92.56 81 ASP A C 1
ATOM 614 O O . ASP A 1 81 ? 10.376 -3.330 0.637 1.00 92.56 81 ASP A O 1
ATOM 618 N N . ASN A 1 82 ? 12.357 -2.546 1.353 1.00 87.94 82 ASN A N 1
ATOM 619 C CA . ASN A 1 82 ? 13.218 -3.549 0.707 1.00 87.94 82 ASN A CA 1
ATOM 620 C C . ASN A 1 82 ? 13.079 -3.652 -0.827 1.00 87.94 82 ASN A C 1
ATOM 622 O O . ASN A 1 82 ? 13.508 -4.644 -1.421 1.00 87.94 82 ASN A O 1
ATOM 626 N N . ALA A 1 83 ? 12.502 -2.645 -1.485 1.00 87.75 83 ALA A N 1
ATOM 627 C CA . ALA A 1 83 ? 12.430 -2.603 -2.935 1.00 87.75 83 ALA A CA 1
ATOM 628 C C . ALA A 1 83 ? 13.794 -2.237 -3.533 1.00 87.75 83 ALA A C 1
ATOM 630 O O . ALA A 1 83 ? 14.525 -1.395 -3.007 1.00 87.75 83 ALA A O 1
ATOM 631 N N . LEU A 1 84 ? 14.123 -2.854 -4.668 1.00 86.50 84 LEU A N 1
ATOM 632 C CA . LEU A 1 84 ? 15.251 -2.408 -5.475 1.00 86.50 84 LEU A CA 1
ATOM 633 C C . LEU A 1 84 ? 14.937 -1.035 -6.071 1.00 86.50 84 LEU A C 1
ATOM 635 O O . LEU A 1 84 ? 13.787 -0.731 -6.401 1.00 86.50 84 LEU A O 1
ATOM 639 N N . VAL A 1 85 ? 15.978 -0.219 -6.231 1.00 83.81 85 VAL A N 1
ATOM 640 C CA . VAL A 1 85 ? 15.863 1.022 -6.999 1.00 83.81 85 VAL A CA 1
ATOM 641 C C . VAL A 1 85 ? 15.411 0.653 -8.416 1.00 83.81 85 VAL A C 1
ATOM 643 O O . VAL A 1 85 ? 15.973 -0.283 -8.988 1.00 83.81 85 VAL A O 1
ATOM 646 N N . PRO A 1 86 ? 14.410 1.346 -8.988 1.00 80.56 86 PRO A N 1
ATOM 647 C CA . PRO A 1 86 ? 14.012 1.114 -10.367 1.00 80.56 86 PRO A CA 1
ATOM 648 C C . PRO A 1 86 ? 15.210 1.280 -11.307 1.00 80.56 86 PRO A C 1
ATOM 650 O O . PRO A 1 86 ? 15.776 2.368 -11.414 1.00 80.56 86 PRO A O 1
ATOM 653 N N . GLU A 1 87 ? 15.585 0.202 -11.990 1.00 87.00 87 GLU A N 1
ATOM 654 C CA . GLU A 1 87 ? 16.662 0.183 -12.976 1.00 87.00 87 GLU A CA 1
ATOM 655 C C . GLU A 1 87 ? 16.128 -0.391 -14.288 1.00 87.00 87 GLU A C 1
ATOM 657 O O . GLU A 1 87 ? 15.451 -1.423 -14.316 1.00 87.00 87 GLU A O 1
ATOM 662 N N . HIS A 1 88 ? 16.395 0.305 -15.391 1.00 88.25 88 HIS A N 1
ATOM 663 C CA . HIS A 1 88 ? 15.978 -0.148 -16.711 1.00 88.25 88 HIS A CA 1
ATOM 664 C C . HIS A 1 88 ? 16.903 -1.269 -17.189 1.00 88.25 88 HIS A C 1
ATOM 666 O O . HIS A 1 88 ? 18.072 -1.040 -17.492 1.00 88.25 88 HIS A O 1
ATOM 672 N N . ASP A 1 89 ? 16.358 -2.479 -17.311 1.00 90.81 89 ASP A N 1
ATOM 673 C CA . ASP A 1 89 ? 17.036 -3.592 -17.976 1.00 90.81 89 ASP A CA 1
ATOM 674 C C . ASP A 1 89 ? 17.119 -3.342 -19.492 1.00 90.81 89 ASP A C 1
ATOM 676 O O . ASP A 1 89 ? 16.229 -3.687 -20.276 1.00 90.81 89 ASP A O 1
ATOM 680 N N . THR A 1 90 ? 18.214 -2.708 -19.900 1.00 91.94 90 THR A N 1
ATOM 681 C CA . THR A 1 90 ? 18.515 -2.373 -21.298 1.00 91.94 90 THR A CA 1
ATOM 682 C C . THR A 1 90 ? 18.970 -3.575 -22.124 1.00 91.94 90 THR A C 1
ATOM 684 O O . THR A 1 90 ? 18.986 -3.484 -23.350 1.00 91.94 90 THR A O 1
ATOM 687 N N . ILE A 1 91 ? 19.312 -4.703 -21.490 1.00 95.06 91 ILE A N 1
ATOM 688 C CA . ILE A 1 91 ? 19.699 -5.931 -22.192 1.00 95.06 91 ILE A CA 1
ATOM 689 C C . ILE A 1 91 ? 18.441 -6.648 -22.675 1.00 95.06 91 ILE A C 1
ATOM 691 O O . ILE A 1 91 ? 18.335 -6.984 -23.855 1.00 95.06 91 ILE A O 1
ATOM 695 N N . THR A 1 92 ? 17.474 -6.854 -21.779 1.00 95.00 92 THR A N 1
ATOM 696 C CA . THR A 1 92 ? 16.206 -7.515 -22.111 1.00 95.00 92 THR A CA 1
ATOM 697 C C . THR A 1 92 ? 15.269 -6.577 -22.872 1.00 95.00 92 THR A C 1
ATOM 699 O O . THR A 1 92 ? 14.585 -7.011 -23.801 1.00 95.00 92 THR A O 1
ATOM 702 N N . TYR A 1 93 ? 15.252 -5.284 -22.524 1.00 92.88 93 TYR A N 1
ATOM 703 C CA . TYR A 1 93 ? 14.327 -4.294 -23.089 1.00 92.88 93 TYR A CA 1
ATOM 704 C C . TYR A 1 93 ? 15.047 -3.086 -23.714 1.00 92.88 93 TYR A C 1
ATOM 706 O O . TYR A 1 93 ? 14.791 -1.944 -23.316 1.00 92.88 93 TYR A O 1
ATOM 714 N N . PRO A 1 94 ? 15.901 -3.285 -24.737 1.00 93.19 94 PRO A N 1
ATOM 715 C CA . PRO A 1 94 ? 16.698 -2.208 -25.335 1.00 93.19 94 PRO A CA 1
ATOM 716 C C . PRO A 1 94 ? 15.852 -1.129 -26.027 1.00 93.19 94 PRO A C 1
ATOM 718 O O . PRO A 1 94 ? 16.297 0.003 -26.178 1.00 93.19 94 PRO A O 1
ATOM 721 N N . GLY A 1 95 ? 14.635 -1.470 -26.464 1.00 94.00 95 GLY A N 1
ATOM 722 C CA . GLY A 1 95 ? 13.712 -0.542 -27.124 1.00 94.00 95 GLY A CA 1
ATOM 723 C C . GLY A 1 95 ? 12.774 0.213 -26.178 1.00 94.00 95 GLY A C 1
ATOM 724 O O . GLY A 1 95 ? 11.985 1.027 -26.652 1.00 94.00 95 GLY A O 1
ATOM 725 N N . CYS A 1 96 ? 12.807 -0.062 -24.869 1.00 91.56 96 CYS A N 1
ATOM 726 C CA . CYS A 1 96 ? 11.990 0.683 -23.916 1.00 91.56 96 CYS A CA 1
ATOM 727 C C . CYS A 1 96 ? 12.633 2.065 -23.699 1.00 91.56 96 CYS A C 1
ATOM 729 O O . CYS A 1 96 ? 13.779 2.119 -23.266 1.00 91.56 96 CYS A O 1
ATOM 731 N N . PRO A 1 97 ? 11.948 3.187 -23.983 1.00 86.19 97 PRO A N 1
ATOM 732 C CA . PRO A 1 97 ? 12.545 4.526 -23.911 1.00 86.19 97 PRO A CA 1
ATOM 733 C C . PRO A 1 97 ? 12.833 5.011 -22.477 1.00 86.19 97 PRO A C 1
ATOM 735 O O . PRO A 1 97 ? 13.307 6.130 -22.296 1.00 86.19 97 PRO A O 1
ATOM 738 N N . GLY A 1 98 ? 12.545 4.190 -21.464 1.00 82.25 98 GLY A N 1
ATOM 739 C CA . GLY A 1 98 ? 12.565 4.596 -20.066 1.00 82.25 98 GLY A CA 1
ATOM 740 C C . GLY A 1 98 ? 11.378 5.501 -19.702 1.00 82.25 98 GLY A C 1
ATOM 741 O O . GLY A 1 98 ? 10.540 5.826 -20.550 1.00 82.25 98 GLY A O 1
ATOM 742 N N . PRO A 1 99 ? 11.257 5.879 -18.419 1.00 78.00 99 PRO A N 1
ATOM 743 C CA . PRO A 1 99 ? 10.221 6.800 -17.973 1.00 78.00 99 PRO A CA 1
ATOM 744 C C . PRO A 1 99 ? 10.413 8.181 -18.610 1.00 78.00 99 PRO A C 1
ATOM 746 O O . PRO A 1 99 ? 11.525 8.704 -18.670 1.00 78.00 99 PRO A O 1
ATOM 749 N N . ASN A 1 100 ? 9.316 8.796 -19.059 1.00 75.12 100 ASN A N 1
ATOM 750 C CA . ASN A 1 100 ? 9.354 10.169 -19.548 1.00 75.12 100 ASN A CA 1
ATOM 751 C C . ASN A 1 100 ? 9.628 11.127 -18.378 1.00 75.12 100 ASN A C 1
ATOM 753 O O . ASN A 1 100 ? 8.777 11.292 -17.510 1.00 75.12 100 ASN A O 1
ATOM 757 N N . THR A 1 101 ? 10.786 11.783 -18.369 1.00 73.81 101 THR A N 1
ATOM 758 C CA . THR A 1 101 ? 11.169 12.726 -17.309 1.00 73.81 101 THR A CA 1
ATOM 759 C C . THR A 1 101 ? 10.793 14.180 -17.606 1.00 73.81 101 THR A C 1
ATOM 761 O O . THR A 1 101 ? 11.149 15.060 -16.828 1.00 73.81 101 THR A O 1
ATOM 764 N N . SER A 1 102 ? 10.114 14.476 -18.722 1.00 72.12 102 SER A N 1
ATOM 765 C CA . SER A 1 102 ? 9.862 15.858 -19.156 1.00 72.12 102 SER A CA 1
ATOM 766 C C . SER A 1 102 ? 8.613 16.520 -18.554 1.00 72.12 102 SER A C 1
ATOM 768 O O . SER A 1 102 ? 8.344 17.669 -18.893 1.00 72.12 102 SER A O 1
ATOM 770 N N . THR A 1 103 ? 7.833 15.833 -17.710 1.00 53.16 103 THR A N 1
ATOM 771 C CA . THR A 1 103 ? 6.547 16.343 -17.180 1.00 53.16 103 THR A CA 1
ATOM 772 C C . THR A 1 103 ? 6.148 15.708 -15.837 1.00 53.16 103 THR A C 1
ATOM 774 O O . THR A 1 103 ? 5.123 15.031 -15.768 1.00 53.16 103 THR A O 1
ATOM 777 N N . PHE A 1 104 ? 6.935 15.922 -14.781 1.00 51.62 104 PHE A N 1
ATOM 778 C CA . PHE A 1 104 ? 6.484 15.715 -13.396 1.00 51.62 104 PHE A CA 1
ATOM 779 C C . PHE A 1 104 ? 6.467 17.048 -12.656 1.00 51.62 104 PHE A C 1
ATOM 781 O O . PHE A 1 104 ? 7.472 17.787 -12.782 1.00 51.62 104 PHE A O 1
#

pLDDT: mean 82.28, std 17.92, range [41.41, 98.44]

Foldseek 3Di:
DDDDPDDPDDDPPPPPPPPPPQPPQDADVVRGAQPDAAQFDDWDDDPPAQWIWTWGPPDPPDIFIWTARNVVSYIDTPPPVVPDDDDDPCVVCVPDPPDDPPPD